Protein AF-R7T9H8-F1 (afdb_monomer)

Foldseek 3Di:
DDPDDPPDDLVVQADAQKKFWAADPPVLLQVLLDGFIWGAANRRWTWFLQFQLDIDTNAHNRGGGFKMFHADQPQFDPPDSDSVLLRVLLVVLRNVRSNGGDDRPDCGRLVSVLSSCLSRCGNVDNPRGSVNVSVCCVVRMDGPDPVSVCNRCVSNVVVVVVVVVVCVVVVD

InterPro domains:
  IPR008496 TMEM222/RTE1 [PF05608] (10-141)
  IPR008496 TMEM222/RTE1 [PTHR20921] (6-169)

Secondary structure (DSSP, 8-state):
---PPTT-BGGGTB-TTEEEEEPPTTHHHH-TT--EEEEE-TT--EEEEEETTEEEES--TTSS-SEEEEPPGGGS-TT---HHHHHHHHHHHHHHHHTS--BTTTBSHHHHHHHHHHHTTGGG-S---HHHHHHHHHHHPEES-HHHHHHHHHHHHHHHHHHHHHHHHHT-

pLDDT: mean 92.18, std 11.32, range [34.09, 98.62]

Organism: Capitella teleta (NCBI:txid283909)

Sequence (172 aa):
MANHPTGISPENLRYPHCIVWTPIPMLTWLFPIIGHMGIATSSGIIRDFAGPYYVSEDNMAFGNPTKYWQLRLDKVGVAGSTREMWDRGVHEASEEYKGRMHNLCCDNCHSHVAYALNTMQYDGSTSWNMVTLCFMLLLHGRYVSFCGALKTWLPFTILIVIILAVVLALKL

Mean predicted aligned error: 4.61 Å

Nearest PDB structures (foldseek):
  7wsk-assembly1_A  TM=2.661E-01  e=7.811E+00  Mammalia

Solvent-accessible surface area (backbone atoms only — not comparable to full-atom values): 8977 Å² total; per-residue (Å²): 133,81,87,68,65,90,78,57,36,78,93,76,61,23,34,42,38,15,40,32,28,20,54,35,84,72,57,9,36,78,37,63,82,48,59,44,35,29,36,23,31,63,84,4,53,34,39,24,51,60,42,60,46,32,51,37,68,74,56,55,77,66,45,76,64,22,30,37,29,74,58,64,63,85,34,29,35,102,86,67,54,43,62,66,51,52,35,47,14,49,48,53,29,43,59,56,45,34,73,33,75,56,33,91,89,84,41,33,22,42,41,43,43,17,45,17,40,25,69,29,22,40,71,79,32,71,76,59,35,45,67,60,51,46,53,49,44,68,76,62,37,41,62,73,40,72,67,31,48,45,71,36,46,46,57,31,51,52,51,51,53,51,52,51,51,50,35,61,75,69,69,105

Structure (mmCIF, N/CA/C/O backbone):
data_AF-R7T9H8-F1
#
_entry.id   AF-R7T9H8-F1
#
loop_
_atom_site.group_PDB
_atom_site.id
_atom_site.type_symbol
_atom_site.label_atom_id
_atom_site.label_alt_id
_atom_site.label_comp_id
_atom_site.label_asym_id
_atom_site.label_entity_id
_atom_site.label_seq_id
_atom_site.pdbx_PDB_ins_code
_atom_site.Cartn_x
_atom_site.Cartn_y
_atom_site.Cartn_z
_atom_site.occupancy
_atom_site.B_iso_or_equiv
_atom_site.auth_seq_id
_atom_site.auth_comp_id
_atom_site.auth_asym_id
_atom_site.auth_atom_id
_atom_site.pdbx_PDB_model_num
ATOM 1 N N . MET A 1 1 ? -16.019 3.950 -18.102 1.00 34.09 1 MET A N 1
ATOM 2 C CA . MET A 1 1 ? -15.829 4.544 -16.762 1.00 34.09 1 MET A CA 1
ATOM 3 C C . MET A 1 1 ? -15.925 3.402 -15.766 1.00 34.09 1 MET A C 1
ATOM 5 O O . MET A 1 1 ? -16.976 2.783 -15.687 1.00 34.09 1 MET A O 1
ATOM 9 N N . ALA A 1 2 ? -14.810 2.992 -15.161 1.00 37.44 2 ALA A N 1
ATOM 10 C CA . ALA A 1 2 ? -14.800 1.837 -14.265 1.00 37.44 2 ALA A CA 1
ATOM 11 C C . ALA A 1 2 ? -15.534 2.197 -12.966 1.00 37.44 2 ALA A C 1
ATOM 13 O O . ALA A 1 2 ? -15.268 3.253 -12.400 1.00 37.44 2 ALA A O 1
ATOM 14 N N . ASN A 1 3 ? -16.447 1.333 -12.510 1.00 35.41 3 ASN A N 1
ATOM 15 C CA . ASN A 1 3 ? -17.092 1.451 -11.202 1.00 35.41 3 ASN A CA 1
ATOM 16 C C . ASN A 1 3 ? -16.007 1.492 -10.118 1.00 35.41 3 ASN A C 1
ATOM 18 O O . ASN A 1 3 ? -15.434 0.453 -9.762 1.00 35.41 3 ASN A O 1
ATOM 22 N N . HIS A 1 4 ? -15.696 2.696 -9.635 1.00 45.31 4 HIS A N 1
ATOM 23 C CA . HIS A 1 4 ? -14.866 2.860 -8.458 1.00 45.31 4 HIS A CA 1
ATOM 24 C C . HIS A 1 4 ? -15.626 2.259 -7.275 1.00 45.31 4 HIS A C 1
ATOM 26 O O . HIS A 1 4 ? -16.808 2.559 -7.088 1.00 45.31 4 HIS A O 1
ATOM 32 N N . PRO A 1 5 ? -14.980 1.383 -6.497 1.00 55.91 5 PRO A N 1
ATOM 33 C CA . PRO A 1 5 ? -15.534 0.944 -5.232 1.00 55.91 5 PRO A CA 1
ATOM 34 C C . PRO A 1 5 ? -15.886 2.172 -4.376 1.00 55.91 5 PRO A C 1
ATOM 36 O O . PRO A 1 5 ? -15.132 3.148 -4.360 1.00 55.91 5 PRO A O 1
ATOM 39 N N . THR A 1 6 ? -17.063 2.170 -3.747 1.00 70.06 6 THR A N 1
ATOM 40 C CA . THR A 1 6 ? -17.669 3.364 -3.136 1.00 70.06 6 THR A CA 1
ATOM 41 C C . THR A 1 6 ? -16.684 4.097 -2.217 1.00 70.06 6 THR A C 1
ATOM 43 O O . THR A 1 6 ? -16.215 3.522 -1.236 1.00 70.06 6 THR A O 1
ATOM 46 N N . GLY A 1 7 ? -16.383 5.362 -2.530 1.00 84.75 7 GLY A N 1
ATOM 47 C CA . GLY A 1 7 ? -15.619 6.273 -1.667 1.00 84.75 7 GLY A CA 1
ATOM 48 C C . GLY A 1 7 ? -14.105 6.363 -1.905 1.00 84.75 7 GLY A C 1
ATOM 49 O O . GLY A 1 7 ? -13.459 7.152 -1.222 1.00 84.75 7 GLY A O 1
ATOM 50 N N . ILE A 1 8 ? -13.520 5.610 -2.847 1.00 94.25 8 ILE A N 1
ATOM 51 C CA . ILE A 1 8 ? -12.095 5.774 -3.197 1.00 94.25 8 ILE A CA 1
ATOM 52 C C . ILE A 1 8 ? -11.906 7.037 -4.043 1.00 94.25 8 ILE A C 1
ATOM 54 O O . ILE A 1 8 ? -12.549 7.187 -5.079 1.00 94.25 8 ILE A O 1
ATOM 58 N N . SER A 1 9 ? -10.985 7.903 -3.623 1.00 94.69 9 SER A N 1
ATOM 59 C CA . SER A 1 9 ? -10.642 9.170 -4.277 1.00 94.69 9 SER A CA 1
ATOM 60 C C . SER A 1 9 ? -9.114 9.297 -4.351 1.00 94.69 9 SER A C 1
ATOM 62 O O . SER A 1 9 ? -8.479 9.803 -3.418 1.00 94.69 9 SER A O 1
ATOM 64 N N . PRO A 1 10 ? -8.484 8.781 -5.425 1.00 94.06 10 PRO A N 1
ATOM 65 C CA . PRO A 1 10 ? -7.032 8.820 -5.583 1.00 94.06 10 PRO A CA 1
ATOM 66 C C . PRO A 1 10 ? -6.450 10.234 -5.638 1.00 94.06 10 PRO A C 1
ATOM 68 O O . PRO A 1 10 ? -5.337 10.449 -5.165 1.00 94.06 10 PRO A O 1
ATOM 71 N N . GLU A 1 11 ? -7.200 11.191 -6.183 1.00 93.19 11 GLU A N 1
ATOM 72 C CA . GLU A 1 11 ? -6.840 12.607 -6.264 1.00 93.19 11 GLU A CA 1
ATOM 73 C C . GLU A 1 11 ? -6.676 13.257 -4.886 1.00 93.19 11 GLU A C 1
ATOM 75 O O . GLU A 1 11 ? -5.814 14.113 -4.716 1.00 93.19 11 GLU A O 1
ATOM 80 N N . ASN A 1 12 ? -7.442 12.793 -3.895 1.00 94.06 12 ASN A N 1
ATOM 81 C CA . ASN A 1 12 ? -7.357 13.250 -2.509 1.00 94.06 12 ASN A CA 1
ATOM 82 C C . ASN A 1 12 ? -6.558 12.286 -1.618 1.00 94.06 12 ASN A C 1
ATOM 84 O O . ASN A 1 12 ? -6.554 12.443 -0.400 1.00 94.06 12 ASN A O 1
ATOM 88 N N . LEU A 1 13 ? -5.921 11.264 -2.205 1.00 95.31 13 LEU A N 1
ATOM 89 C CA . LEU A 1 13 ? -5.227 10.193 -1.484 1.00 95.31 13 LEU A CA 1
ATOM 90 C C . LEU A 1 13 ? -6.111 9.525 -0.419 1.00 95.31 13 LEU A C 1
ATOM 92 O O . LEU A 1 13 ? -5.676 9.268 0.703 1.00 95.31 13 LEU A O 1
ATOM 96 N N . ARG A 1 14 ? -7.372 9.243 -0.766 1.00 97.06 14 ARG A N 1
ATOM 97 C CA . ARG A 1 14 ? -8.317 8.551 0.118 1.00 97.06 14 ARG A CA 1
ATOM 98 C C . ARG A 1 14 ? -8.665 7.178 -0.427 1.00 97.06 14 ARG A C 1
ATOM 100 O O . ARG A 1 14 ? -9.237 7.044 -1.509 1.00 97.06 14 ARG A O 1
ATOM 107 N N . TYR A 1 15 ? -8.340 6.157 0.358 1.00 97.44 15 TYR A N 1
ATOM 108 C CA . TYR A 1 15 ? -8.516 4.754 -0.012 1.00 97.44 15 TYR A CA 1
ATOM 109 C C . TYR A 1 15 ? -9.233 3.972 1.098 1.00 97.44 15 TYR A C 1
ATOM 111 O O . TYR A 1 15 ? -8.643 3.065 1.678 1.00 97.44 15 TYR A O 1
ATOM 119 N N . PRO A 1 16 ? -10.486 4.313 1.446 1.00 97.12 16 PRO A N 1
ATOM 120 C CA . PRO A 1 16 ? -11.180 3.698 2.574 1.00 97.12 16 PRO A CA 1
ATOM 121 C C . PRO A 1 16 ? -11.182 2.171 2.469 1.00 97.12 16 PRO A C 1
ATOM 123 O O . PRO A 1 16 ? -11.527 1.615 1.420 1.00 97.12 16 PRO A O 1
ATOM 126 N N . HIS A 1 17 ? -10.774 1.510 3.555 1.00 96.62 17 HIS A N 1
ATOM 127 C CA . HIS A 1 17 ? -10.680 0.049 3.674 1.00 96.62 17 HIS A CA 1
ATOM 128 C C . HIS A 1 17 ? -9.769 -0.633 2.639 1.00 96.62 17 HIS A C 1
ATOM 130 O O . HIS A 1 17 ? -9.999 -1.778 2.248 1.00 96.62 17 HIS A O 1
ATOM 136 N N . CYS A 1 18 ? -8.750 0.062 2.137 1.00 98.19 18 CYS A N 1
ATOM 137 C CA . CYS A 1 18 ? -7.839 -0.500 1.145 1.00 98.19 18 CYS A CA 1
ATOM 138 C C . CYS A 1 18 ? -6.506 -0.928 1.745 1.00 98.19 18 CYS A C 1
ATOM 140 O O . CYS A 1 18 ? -5.937 -0.252 2.598 1.00 98.19 18 CYS A O 1
ATOM 142 N N . ILE A 1 19 ? -5.949 -1.988 1.171 1.00 98.50 19 ILE A N 1
ATOM 143 C CA . ILE A 1 19 ? -4.503 -2.178 1.118 1.00 98.50 19 ILE A CA 1
ATOM 144 C C . ILE A 1 19 ? -3.993 -1.384 -0.080 1.00 98.50 19 ILE A C 1
ATOM 146 O O . ILE A 1 19 ? -4.531 -1.503 -1.181 1.00 98.50 19 ILE A O 1
ATOM 150 N N . VAL A 1 20 ? -2.967 -0.569 0.120 1.00 98.25 20 VAL A N 1
ATOM 151 C CA . VAL A 1 20 ? -2.346 0.252 -0.924 1.00 98.25 20 VAL A CA 1
ATOM 152 C C . VAL A 1 20 ? -0.916 -0.196 -1.168 1.00 98.25 20 VAL A C 1
ATOM 154 O O . VAL A 1 20 ? -0.280 -0.781 -0.293 1.00 98.25 20 VAL A O 1
ATOM 157 N N . TRP A 1 21 ? -0.407 0.063 -2.371 1.00 98.44 21 TRP A N 1
ATOM 158 C CA . TRP A 1 21 ? 0.930 -0.368 -2.751 1.00 98.44 21 TRP A CA 1
ATOM 159 C C . TRP A 1 21 ? 1.612 0.577 -3.732 1.00 98.44 21 TRP A C 1
ATOM 161 O O . TRP A 1 21 ? 0.978 1.134 -4.636 1.00 98.44 21 TRP A O 1
ATOM 171 N N . THR A 1 22 ? 2.925 0.726 -3.584 1.00 97.25 22 THR A N 1
ATOM 172 C CA . THR A 1 22 ? 3.772 1.583 -4.419 1.00 97.25 22 THR A CA 1
ATOM 173 C C . THR A 1 22 ? 5.104 0.885 -4.746 1.00 97.25 22 THR A C 1
ATOM 175 O O . THR A 1 22 ? 5.616 0.135 -3.912 1.00 97.25 22 THR A O 1
ATOM 178 N N . PRO A 1 23 ? 5.675 1.075 -5.950 1.00 97.12 23 PRO A N 1
ATOM 179 C CA . PRO A 1 23 ? 6.947 0.464 -6.319 1.00 97.12 23 PRO A CA 1
ATOM 180 C C . PRO A 1 23 ? 8.104 1.031 -5.486 1.00 97.12 23 PRO A C 1
ATOM 182 O O . PRO A 1 23 ? 8.240 2.245 -5.340 1.00 97.12 23 PRO A O 1
ATOM 185 N N . ILE A 1 24 ? 8.981 0.148 -5.012 1.00 95.44 24 ILE A N 1
ATOM 186 C CA . ILE A 1 24 ? 10.262 0.494 -4.391 1.00 95.44 24 ILE A CA 1
ATOM 187 C C . ILE A 1 24 ? 11.300 0.639 -5.517 1.00 95.44 24 ILE A C 1
ATOM 189 O O . ILE A 1 24 ? 11.507 -0.321 -6.270 1.00 95.44 24 ILE A O 1
ATOM 193 N N . PRO A 1 25 ? 11.968 1.799 -5.665 1.00 93.56 25 PRO A N 1
ATOM 194 C CA . PRO A 1 25 ? 13.024 1.979 -6.660 1.00 93.56 25 PRO A CA 1
ATOM 195 C C . PRO A 1 25 ? 14.092 0.883 -6.572 1.00 93.56 25 PRO A C 1
ATOM 197 O O . PRO A 1 25 ? 14.419 0.424 -5.479 1.00 93.56 25 PRO A O 1
ATOM 200 N N . MET A 1 26 ? 14.645 0.475 -7.717 1.00 93.56 26 MET A N 1
ATOM 201 C CA . MET A 1 26 ? 15.585 -0.648 -7.876 1.00 93.56 26 MET A CA 1
ATOM 202 C C . MET A 1 26 ? 14.993 -2.033 -7.571 1.00 93.56 26 MET A C 1
ATOM 204 O O . MET A 1 26 ? 15.081 -2.924 -8.411 1.00 93.56 26 MET A O 1
ATOM 208 N N . LEU A 1 27 ? 14.359 -2.228 -6.412 1.00 93.75 27 LEU A N 1
ATOM 209 C CA . LEU A 1 27 ? 13.840 -3.535 -5.999 1.00 93.75 27 LEU A CA 1
ATOM 210 C C . LEU A 1 27 ? 12.673 -3.985 -6.883 1.00 93.75 27 LEU A C 1
ATOM 212 O O . LEU A 1 27 ? 12.713 -5.075 -7.451 1.00 93.75 27 LEU A O 1
ATOM 216 N N . THR A 1 28 ? 11.667 -3.127 -7.068 1.00 95.31 28 THR A N 1
ATOM 217 C CA . THR A 1 28 ? 10.532 -3.428 -7.952 1.00 95.31 28 THR A CA 1
ATOM 218 C C . THR A 1 28 ? 10.963 -3.513 -9.416 1.00 95.31 28 THR A C 1
ATOM 220 O O . THR A 1 28 ? 10.335 -4.204 -10.210 1.00 95.31 28 THR A O 1
ATOM 223 N N . TRP A 1 29 ? 12.054 -2.847 -9.801 1.00 94.69 29 TRP A N 1
ATOM 224 C CA . TRP A 1 29 ? 12.562 -2.919 -11.174 1.00 94.69 29 TRP A CA 1
ATOM 225 C C . TRP A 1 29 ? 13.125 -4.302 -11.507 1.00 94.69 29 TRP A C 1
ATOM 227 O O . TRP A 1 29 ? 13.058 -4.708 -12.661 1.00 94.69 29 TRP A O 1
ATOM 237 N N . LEU A 1 30 ? 13.646 -5.023 -10.509 1.00 95.06 30 LEU A N 1
ATOM 238 C CA . LEU A 1 30 ? 14.086 -6.415 -10.640 1.00 95.06 30 LEU A CA 1
ATOM 239 C C . LEU A 1 30 ? 12.929 -7.399 -10.429 1.00 95.06 30 LEU A C 1
ATOM 241 O O . LEU A 1 30 ? 12.836 -8.406 -11.126 1.00 95.06 30 LEU A O 1
ATOM 245 N N . PHE A 1 31 ? 12.035 -7.094 -9.487 1.00 95.00 31 PHE A N 1
ATOM 246 C CA . PHE A 1 31 ? 10.917 -7.950 -9.098 1.00 95.00 31 PHE A CA 1
ATOM 247 C C . PHE A 1 31 ? 9.611 -7.136 -9.063 1.00 95.00 31 PHE A C 1
ATOM 249 O O . PHE A 1 31 ? 9.234 -6.640 -8.001 1.00 95.00 31 PHE A O 1
ATOM 256 N N . PRO A 1 32 ? 8.876 -7.003 -10.185 1.00 91.75 32 PRO A N 1
ATOM 257 C CA . PRO A 1 32 ? 7.757 -6.056 -10.324 1.00 91.75 32 PRO A CA 1
ATOM 258 C C . PRO A 1 32 ? 6.551 -6.327 -9.411 1.00 91.75 32 PRO A C 1
ATOM 260 O O . PRO A 1 32 ? 5.671 -5.479 -9.280 1.00 91.75 32 PRO A O 1
ATOM 263 N N . ILE A 1 33 ? 6.514 -7.491 -8.761 1.00 92.56 33 ILE A N 1
ATOM 264 C CA . ILE A 1 33 ? 5.493 -7.865 -7.774 1.00 92.56 33 ILE A CA 1
ATOM 265 C C . ILE A 1 33 ? 5.868 -7.468 -6.336 1.00 92.56 33 ILE A C 1
ATOM 267 O O . ILE A 1 33 ? 4.997 -7.406 -5.474 1.00 92.56 33 ILE A O 1
ATOM 271 N N . ILE A 1 34 ? 7.149 -7.188 -6.072 1.00 93.62 34 ILE A N 1
ATOM 272 C CA . ILE A 1 34 ? 7.654 -6.764 -4.763 1.00 93.62 34 ILE A CA 1
ATOM 273 C C . ILE A 1 34 ? 7.657 -5.241 -4.726 1.00 93.62 34 ILE A C 1
ATOM 275 O O . ILE A 1 34 ? 8.192 -4.591 -5.619 1.00 93.62 34 ILE A O 1
ATOM 279 N N . GLY A 1 35 ? 7.087 -4.656 -3.679 1.00 95.31 35 GLY A N 1
ATOM 280 C CA . GLY A 1 35 ? 7.103 -3.211 -3.463 1.00 95.31 35 GLY A CA 1
ATOM 281 C C . GLY A 1 35 ? 6.714 -2.873 -2.036 1.00 95.31 35 GLY A C 1
ATOM 282 O O . GLY A 1 35 ? 6.891 -3.696 -1.143 1.00 95.31 35 GLY A O 1
ATOM 283 N N . HIS A 1 36 ? 6.207 -1.670 -1.813 1.00 96.94 36 HIS A N 1
ATOM 284 C CA . HIS A 1 36 ? 5.883 -1.170 -0.484 1.00 96.94 36 HIS A CA 1
ATOM 285 C C . HIS A 1 36 ? 4.384 -1.140 -0.258 1.00 96.94 36 HIS A C 1
ATOM 287 O O . HIS A 1 36 ? 3.643 -0.723 -1.147 1.00 96.94 36 HIS A O 1
ATOM 293 N N . MET A 1 37 ? 3.947 -1.563 0.924 1.00 97.88 37 MET A N 1
ATOM 294 C CA . MET A 1 37 ? 2.543 -1.781 1.248 1.00 97.88 37 MET A CA 1
ATOM 295 C C . MET A 1 37 ? 2.097 -0.908 2.423 1.00 97.88 37 MET A C 1
ATOM 297 O O . MET A 1 37 ? 2.834 -0.709 3.383 1.00 97.88 37 MET A O 1
ATOM 301 N N . GLY A 1 38 ? 0.864 -0.419 2.359 1.00 98.19 38 GLY A N 1
ATOM 302 C CA . GLY A 1 38 ? 0.188 0.252 3.465 1.00 98.19 38 GLY A CA 1
ATOM 303 C C . GLY A 1 38 ? -1.244 -0.246 3.607 1.00 98.19 38 GLY A C 1
ATOM 304 O O . GLY A 1 38 ? -1.778 -0.902 2.710 1.00 98.19 38 GLY A O 1
ATOM 305 N N . ILE A 1 39 ? -1.876 0.085 4.726 1.00 98.62 39 ILE A N 1
ATOM 306 C CA . ILE A 1 39 ? -3.300 -0.150 4.963 1.00 98.62 39 ILE A CA 1
ATOM 307 C C . ILE A 1 39 ? -3.965 1.171 5.322 1.00 98.62 39 ILE A C 1
ATOM 309 O O . ILE A 1 39 ? -3.396 1.989 6.040 1.00 98.62 39 ILE A O 1
ATOM 313 N N . ALA A 1 40 ? -5.153 1.399 4.782 1.00 98.31 40 ALA A N 1
ATOM 314 C CA . ALA A 1 40 ? -5.891 2.626 4.996 1.00 98.31 40 ALA A CA 1
ATOM 315 C C . ALA A 1 40 ? -7.030 2.442 6.005 1.00 98.31 40 ALA A C 1
ATOM 317 O O . ALA A 1 40 ? -7.665 1.387 6.064 1.00 98.31 40 ALA A O 1
ATOM 318 N N . THR A 1 41 ? -7.307 3.490 6.776 1.00 97.69 41 THR A N 1
ATOM 319 C CA . THR A 1 41 ? -8.443 3.575 7.706 1.00 97.69 41 THR A CA 1
ATOM 320 C C . THR A 1 41 ? -9.788 3.552 6.963 1.00 97.69 41 THR A C 1
ATOM 322 O O . THR A 1 41 ? -9.860 3.560 5.730 1.00 97.69 41 THR A O 1
ATOM 325 N N . SER A 1 42 ? -10.888 3.573 7.707 1.00 96.19 42 SER A N 1
ATOM 326 C CA . SER A 1 42 ? -12.252 3.703 7.201 1.00 96.19 42 SER A CA 1
ATOM 327 C C . SER A 1 42 ? -12.516 5.054 6.528 1.00 96.19 42 SER A C 1
ATOM 329 O O . SER A 1 42 ? -13.343 5.134 5.620 1.00 96.19 42 SER A O 1
ATOM 331 N N . SER A 1 43 ? -11.780 6.103 6.914 1.00 95.69 43 SER A N 1
ATOM 332 C CA . SER A 1 43 ? -11.769 7.412 6.246 1.00 95.69 43 SER A CA 1
ATOM 333 C C . SER A 1 43 ? -10.810 7.472 5.051 1.00 95.69 43 SER A C 1
ATOM 335 O O . SER A 1 43 ? -10.827 8.442 4.295 1.00 95.69 43 SER A O 1
ATOM 337 N N . GLY A 1 44 ? -9.998 6.432 4.847 1.00 96.81 44 GLY A N 1
ATOM 338 C CA . GLY A 1 44 ? -9.064 6.320 3.734 1.00 96.81 44 GLY A CA 1
ATOM 339 C C . GLY A 1 44 ? -7.691 6.941 3.966 1.00 96.81 44 GLY A C 1
ATOM 340 O O . GLY A 1 44 ? -6.967 7.090 2.984 1.00 96.81 44 GLY A O 1
ATOM 341 N N . ILE A 1 45 ? -7.342 7.273 5.212 1.00 97.88 45 ILE A N 1
ATOM 342 C CA . ILE A 1 45 ? -6.004 7.741 5.608 1.00 97.88 45 ILE A CA 1
ATOM 343 C C . ILE A 1 45 ? -5.047 6.554 5.588 1.00 97.88 45 ILE A C 1
ATOM 345 O O . ILE A 1 45 ? -5.346 5.516 6.178 1.00 97.88 45 ILE A O 1
ATOM 349 N N . ILE A 1 46 ? -3.907 6.689 4.914 1.00 98.44 46 ILE A N 1
ATOM 350 C CA . ILE A 1 46 ? -2.955 5.585 4.739 1.00 98.44 46 ILE A CA 1
ATOM 351 C C . ILE A 1 46 ? -2.002 5.504 5.934 1.00 98.44 46 ILE A C 1
ATOM 353 O O . ILE A 1 46 ? -1.440 6.515 6.349 1.00 98.44 46 ILE A O 1
ATOM 357 N N . ARG A 1 47 ? -1.772 4.285 6.436 1.00 98.31 47 ARG A N 1
ATOM 358 C CA . ARG A 1 47 ? -0.731 3.953 7.415 1.00 98.31 47 ARG A CA 1
ATOM 359 C C . ARG A 1 47 ? 0.216 2.911 6.829 1.00 98.31 47 ARG A C 1
ATOM 361 O O . ARG A 1 47 ? -0.212 1.839 6.391 1.00 98.31 47 ARG A O 1
ATOM 368 N N . ASP A 1 48 ? 1.507 3.207 6.829 1.00 97.44 48 ASP A N 1
ATOM 369 C CA . ASP A 1 48 ? 2.543 2.306 6.332 1.00 97.44 48 ASP A CA 1
ATOM 370 C C . ASP A 1 48 ? 3.774 2.325 7.233 1.00 97.44 48 ASP A C 1
ATOM 372 O O . ASP A 1 48 ? 4.214 3.368 7.705 1.00 97.44 48 ASP A O 1
ATOM 376 N N . PHE A 1 49 ? 4.337 1.144 7.479 1.00 96.25 49 PHE A N 1
ATOM 377 C CA . PHE A 1 49 ? 5.578 1.007 8.228 1.00 96.25 49 PHE A CA 1
ATOM 378 C C . PHE A 1 49 ? 6.749 1.362 7.308 1.00 96.25 49 PHE A C 1
ATOM 380 O O . PHE A 1 49 ? 7.235 0.524 6.550 1.00 96.25 49 PHE A O 1
ATOM 387 N N . ALA A 1 50 ? 7.122 2.639 7.316 1.00 92.38 50 ALA A N 1
ATOM 388 C CA . ALA A 1 50 ? 8.039 3.259 6.363 1.00 92.38 50 ALA A CA 1
ATOM 389 C C . ALA A 1 50 ? 9.522 3.108 6.736 1.00 92.38 50 ALA A C 1
ATOM 391 O O . ALA A 1 50 ? 10.397 3.332 5.900 1.00 92.38 50 ALA A O 1
ATOM 392 N N . GLY A 1 51 ? 9.820 2.726 7.976 1.00 90.69 51 GLY A N 1
ATOM 393 C CA . GLY A 1 51 ? 11.182 2.507 8.446 1.00 90.69 51 GLY A CA 1
ATOM 394 C C . GLY A 1 51 ? 11.218 2.112 9.920 1.00 90.69 51 GLY A C 1
ATOM 395 O O . GLY A 1 51 ? 10.166 2.018 10.551 1.00 90.69 51 GLY A O 1
ATOM 396 N N . PRO A 1 52 ? 12.411 1.858 10.487 1.00 90.00 52 PRO A N 1
ATOM 397 C CA . PRO A 1 52 ? 12.543 1.457 11.882 1.00 90.00 52 PRO A CA 1
ATOM 398 C C . PRO A 1 52 ? 11.835 2.432 12.817 1.00 90.00 52 PRO A C 1
ATOM 400 O O . PRO A 1 52 ? 12.072 3.637 12.743 1.00 90.00 52 PRO A O 1
ATOM 403 N N . TYR A 1 53 ? 10.978 1.900 13.688 1.00 93.25 53 TYR A N 1
ATOM 404 C CA . TYR A 1 53 ? 10.231 2.662 14.688 1.00 93.25 53 TYR A CA 1
ATOM 405 C C . TYR A 1 53 ? 9.317 3.758 14.113 1.00 93.25 53 TYR A C 1
ATOM 407 O O . TYR A 1 53 ? 8.921 4.686 14.820 1.00 93.25 53 TYR A O 1
ATOM 415 N N . TYR A 1 54 ? 8.982 3.676 12.821 1.00 94.19 54 TYR A N 1
ATOM 416 C CA . TYR A 1 54 ? 8.267 4.734 12.121 1.00 94.19 54 TYR A CA 1
ATOM 417 C C . TYR A 1 54 ? 7.150 4.190 11.230 1.00 94.19 54 TYR A C 1
ATOM 419 O O . TYR A 1 54 ? 7.384 3.523 10.220 1.00 94.19 54 TYR A O 1
ATOM 427 N N . VAL A 1 55 ? 5.916 4.545 11.594 1.00 96.81 55 VAL A N 1
ATOM 428 C CA . VAL A 1 55 ? 4.715 4.322 10.783 1.00 96.81 55 VAL A CA 1
ATOM 429 C C . VAL A 1 55 ? 4.200 5.676 10.307 1.00 96.81 55 VAL A C 1
ATOM 431 O O . VAL A 1 55 ? 3.712 6.473 11.118 1.00 96.81 55 VAL A O 1
ATOM 434 N N . SER A 1 56 ? 4.307 5.939 9.006 1.00 95.81 56 SER A N 1
ATOM 435 C CA . SER A 1 56 ? 3.838 7.174 8.376 1.00 95.81 56 SER A CA 1
ATOM 436 C C . SER A 1 56 ? 2.317 7.241 8.308 1.00 95.81 56 SER A C 1
ATOM 438 O O . SER A 1 56 ? 1.607 6.237 8.387 1.00 95.81 56 SER A O 1
ATOM 440 N N . GLU A 1 57 ? 1.814 8.465 8.202 1.00 96.81 57 GLU A N 1
ATOM 441 C CA . GLU A 1 57 ? 0.407 8.782 7.990 1.00 96.81 57 GLU A CA 1
ATOM 442 C C . GLU A 1 57 ? 0.300 9.645 6.733 1.00 96.81 57 GLU A C 1
ATOM 444 O O . GLU A 1 57 ? 1.000 10.650 6.626 1.00 96.81 57 GLU A O 1
ATOM 449 N N . ASP A 1 58 ? -0.508 9.215 5.761 1.00 91.00 58 ASP A N 1
ATOM 450 C CA . ASP A 1 58 ? -0.773 9.901 4.482 1.00 91.00 58 ASP A CA 1
ATOM 451 C C . ASP A 1 58 ? 0.451 10.246 3.604 1.00 91.00 58 ASP A C 1
ATOM 453 O O . ASP A 1 58 ? 0.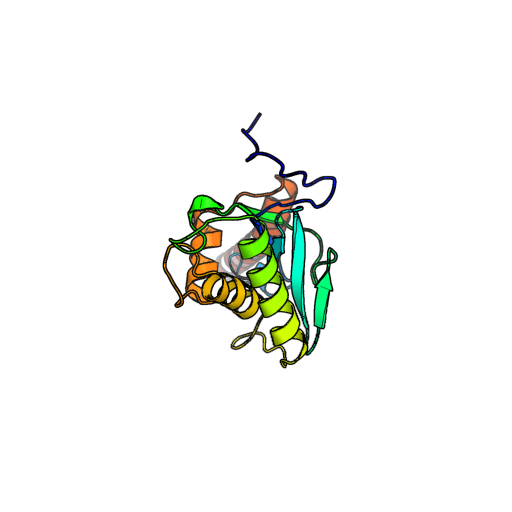307 10.839 2.535 1.00 91.00 58 ASP A O 1
ATOM 457 N N . ASN A 1 59 ? 1.652 9.813 3.986 1.00 92.12 59 ASN A N 1
ATOM 458 C CA . ASN A 1 59 ? 2.887 10.041 3.245 1.00 92.12 59 ASN A CA 1
ATOM 459 C C . ASN A 1 59 ? 3.708 8.750 3.150 1.00 92.12 59 ASN A C 1
ATOM 461 O O . ASN A 1 59 ? 4.625 8.527 3.940 1.00 92.12 59 ASN A O 1
ATOM 465 N N . MET A 1 60 ? 3.356 7.891 2.188 1.00 93.69 60 MET A N 1
ATOM 466 C CA . MET A 1 60 ? 4.030 6.604 2.000 1.00 93.69 60 MET A CA 1
ATOM 467 C C . MET A 1 60 ? 5.509 6.770 1.640 1.00 93.69 60 MET A C 1
ATOM 469 O O . MET A 1 60 ? 5.863 7.600 0.799 1.00 93.69 60 MET A O 1
ATOM 473 N N . ALA A 1 61 ? 6.353 5.882 2.170 1.00 91.00 61 ALA A N 1
ATOM 474 C CA . ALA A 1 61 ? 7.816 5.946 2.041 1.00 91.00 61 ALA A CA 1
ATOM 475 C C . ALA A 1 61 ? 8.357 6.115 0.604 1.0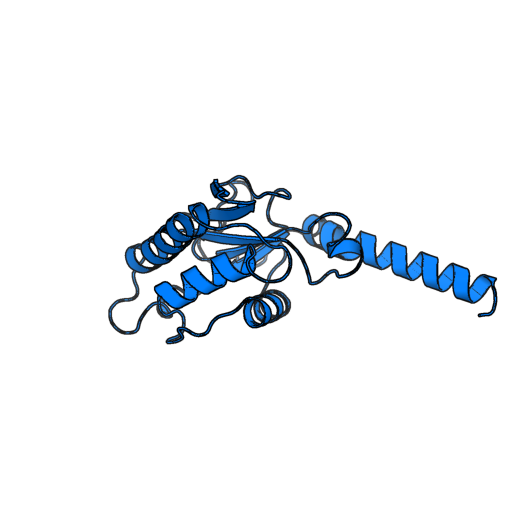0 91.00 61 ALA A C 1
ATOM 477 O O . ALA A 1 61 ? 9.368 6.783 0.395 1.00 91.00 61 ALA A O 1
ATOM 478 N N . PHE A 1 62 ? 7.698 5.518 -0.397 1.00 94.12 62 PHE A N 1
ATOM 479 C CA . PHE A 1 62 ? 8.150 5.516 -1.801 1.00 94.12 62 PHE A CA 1
ATOM 480 C C . PHE A 1 62 ? 7.186 6.258 -2.745 1.00 94.12 62 PHE A C 1
ATOM 482 O O . PHE A 1 62 ? 7.157 6.037 -3.963 1.00 94.12 62 PHE A O 1
ATOM 489 N N . GLY A 1 63 ? 6.398 7.172 -2.175 1.00 94.50 63 GLY A N 1
ATOM 490 C CA . GLY A 1 63 ? 5.434 8.010 -2.877 1.00 94.50 63 GLY A CA 1
ATOM 491 C C . GLY A 1 63 ? 4.064 7.360 -3.052 1.00 94.50 63 GLY A C 1
ATOM 492 O O . GLY A 1 63 ? 3.822 6.232 -2.623 1.00 94.50 63 GLY A O 1
ATOM 493 N N . ASN A 1 64 ? 3.168 8.096 -3.712 1.00 96.38 64 ASN A N 1
ATOM 494 C CA . ASN A 1 64 ? 1.742 7.775 -3.782 1.00 96.38 64 ASN A CA 1
ATOM 495 C C . ASN A 1 64 ? 1.454 6.352 -4.296 1.00 96.38 64 ASN A C 1
ATOM 497 O O . ASN A 1 64 ? 2.179 5.859 -5.172 1.00 96.38 64 ASN A O 1
ATOM 501 N N . PRO A 1 65 ? 0.360 5.721 -3.822 1.00 97.38 65 PRO A N 1
ATOM 502 C CA . PRO A 1 65 ? -0.071 4.415 -4.298 1.00 97.38 65 PRO A CA 1
ATOM 503 C C . PRO A 1 65 ? -0.165 4.338 -5.823 1.00 97.38 65 PRO A C 1
ATOM 505 O O . PRO A 1 65 ? -0.696 5.225 -6.490 1.00 97.38 65 PRO A O 1
ATOM 508 N N . THR A 1 66 ? 0.308 3.226 -6.374 1.00 97.19 66 THR A N 1
ATOM 509 C CA . THR A 1 66 ? 0.111 2.856 -7.786 1.00 97.19 66 THR A CA 1
ATOM 510 C C . THR A 1 66 ? -0.885 1.718 -7.939 1.00 97.19 66 THR A C 1
ATOM 512 O O . THR A 1 66 ? -1.504 1.602 -8.997 1.00 97.19 66 THR A O 1
ATOM 515 N N . LYS A 1 67 ? -1.083 0.919 -6.881 1.00 97.56 67 LYS A N 1
ATOM 516 C CA . LYS A 1 67 ? -2.127 -0.098 -6.777 1.00 97.56 67 LYS A CA 1
ATOM 517 C C . LYS A 1 67 ? -2.886 0.028 -5.461 1.00 97.56 67 LYS A C 1
ATOM 519 O O . LYS A 1 67 ? -2.337 0.480 -4.458 1.00 97.56 67 LYS A O 1
ATOM 524 N N . TYR A 1 68 ? -4.127 -0.434 -5.466 1.00 97.94 68 TYR A N 1
ATOM 525 C CA . TYR A 1 68 ? -4.931 -0.627 -4.266 1.00 97.94 68 TYR A CA 1
ATOM 526 C C . TYR A 1 68 ? -5.789 -1.887 -4.388 1.00 97.94 68 TYR A C 1
ATOM 528 O O . TYR A 1 68 ? -6.187 -2.289 -5.482 1.00 97.94 68 TYR A O 1
ATOM 536 N N . TRP A 1 69 ? -6.100 -2.499 -3.255 1.00 97.81 69 TRP A N 1
ATOM 537 C CA . TRP A 1 69 ? -7.063 -3.580 -3.124 1.00 97.81 69 TRP A CA 1
ATOM 538 C C . TRP A 1 69 ? -8.036 -3.207 -2.010 1.00 97.81 69 TRP A C 1
ATOM 540 O O . TRP A 1 69 ? -7.658 -3.179 -0.840 1.00 97.81 69 TRP A O 1
ATOM 550 N N . GLN A 1 70 ? -9.275 -2.873 -2.382 1.00 97.00 70 GLN A N 1
ATOM 551 C CA . GLN A 1 70 ? -10.303 -2.578 -1.391 1.00 97.00 70 GLN A CA 1
ATOM 552 C C . GLN A 1 70 ? -10.826 -3.874 -0.780 1.00 97.00 70 GLN A C 1
ATOM 554 O O . GLN A 1 70 ? -11.309 -4.764 -1.487 1.00 97.00 70 GLN A O 1
ATOM 559 N N . LEU A 1 71 ? -10.716 -3.951 0.538 1.00 95.75 71 LEU A N 1
ATOM 560 C CA . LEU A 1 71 ? -11.235 -5.023 1.361 1.00 95.75 71 LEU A CA 1
ATOM 561 C C . LEU A 1 71 ? -12.679 -4.721 1.756 1.00 95.75 71 LEU A C 1
ATOM 563 O O . LEU A 1 71 ? -13.130 -3.575 1.728 1.00 95.75 71 LEU A O 1
ATOM 567 N N . ARG A 1 72 ? -13.433 -5.766 2.092 1.00 92.94 72 ARG A N 1
ATOM 568 C CA . ARG A 1 72 ? -14.844 -5.605 2.428 1.00 92.94 72 ARG A CA 1
ATOM 569 C C . ARG A 1 72 ? -15.029 -5.559 3.935 1.00 92.94 72 ARG A C 1
ATOM 571 O O . ARG A 1 72 ? -14.575 -6.451 4.644 1.00 92.94 72 ARG A O 1
ATOM 578 N N . LEU A 1 73 ? -15.726 -4.535 4.416 1.00 91.44 73 LEU A N 1
ATOM 579 C CA . LEU A 1 73 ? -15.915 -4.325 5.849 1.00 91.44 73 LEU A CA 1
ATOM 580 C C . LEU A 1 73 ? -16.689 -5.474 6.521 1.00 91.44 73 LEU A C 1
ATOM 582 O O . LEU A 1 73 ? -16.375 -5.806 7.657 1.00 91.44 73 LEU A O 1
ATOM 586 N N . ASP A 1 74 ? -17.613 -6.134 5.806 1.00 90.56 74 ASP A N 1
ATOM 587 C CA . ASP A 1 74 ? -18.400 -7.293 6.278 1.00 90.56 74 ASP A CA 1
ATOM 588 C C . ASP A 1 74 ? -17.549 -8.511 6.668 1.00 90.56 74 ASP A C 1
ATOM 590 O O . ASP A 1 74 ? -18.051 -9.441 7.291 1.00 90.56 74 ASP A O 1
ATOM 594 N N . LYS A 1 75 ? -16.266 -8.524 6.296 1.00 91.69 75 LYS A N 1
ATOM 595 C CA . LYS A 1 75 ? -15.329 -9.596 6.637 1.00 91.69 75 LYS A CA 1
ATOM 596 C C . LYS A 1 75 ? -14.564 -9.355 7.940 1.00 91.69 75 LYS A C 1
ATOM 598 O O . LYS A 1 75 ? -13.824 -10.237 8.361 1.00 91.69 75 LYS A O 1
ATOM 603 N N . VAL A 1 76 ? -14.703 -8.199 8.587 1.00 92.38 76 VAL A N 1
ATOM 604 C CA . VAL A 1 76 ? -14.109 -7.953 9.913 1.00 92.38 76 VAL A CA 1
ATOM 605 C C . VAL A 1 76 ? -14.907 -8.715 10.973 1.00 92.38 76 VAL A C 1
ATOM 607 O O . VAL A 1 76 ? -16.119 -8.522 11.024 1.00 92.38 76 VAL A O 1
ATOM 610 N N . GLY A 1 77 ? -14.229 -9.540 11.789 1.00 82.75 77 GLY A N 1
ATOM 611 C CA . GLY A 1 77 ? -14.701 -10.225 13.009 1.00 82.75 77 GLY A CA 1
ATOM 612 C C . GLY A 1 77 ? -16.211 -10.503 13.141 1.00 82.75 77 GLY A C 1
ATOM 613 O O . GLY A 1 77 ? -17.004 -9.593 13.366 1.00 82.75 77 GLY A O 1
ATOM 614 N N . VAL A 1 78 ? -16.586 -11.787 13.126 1.00 62.03 78 VAL A N 1
ATOM 615 C CA . VAL A 1 78 ? -17.941 -12.388 12.988 1.00 62.03 78 VAL A CA 1
ATOM 616 C C . VAL A 1 78 ? -19.028 -11.918 13.997 1.00 62.03 78 VAL A C 1
ATOM 618 O O . VAL A 1 78 ? -20.166 -12.366 13.923 1.00 62.03 78 VAL A O 1
ATOM 621 N N . ALA A 1 79 ? -18.742 -10.991 14.917 1.00 56.88 79 ALA A N 1
ATOM 622 C CA . ALA A 1 79 ? -19.675 -10.518 15.950 1.00 56.88 79 ALA A CA 1
ATOM 623 C C . ALA A 1 79 ? -20.048 -9.019 15.877 1.00 56.88 79 ALA A C 1
ATOM 625 O O . ALA A 1 79 ? -20.733 -8.530 16.774 1.00 56.88 79 ALA A O 1
ATOM 626 N N . GLY A 1 80 ? -19.640 -8.281 14.836 1.00 60.50 80 GLY A N 1
ATOM 627 C CA . GLY A 1 80 ? -20.063 -6.884 14.667 1.00 60.50 80 GLY A CA 1
ATOM 628 C C . GLY A 1 80 ? -19.178 -6.068 13.735 1.00 60.50 80 GLY A C 1
ATOM 629 O O . GLY A 1 80 ? -18.490 -5.166 14.188 1.00 60.50 80 GLY A O 1
ATOM 630 N N . SER A 1 81 ? -19.196 -6.364 12.437 1.00 72.88 81 SER A N 1
ATOM 631 C CA . SER A 1 81 ? -18.369 -5.708 11.416 1.00 72.88 81 SER A CA 1
ATOM 632 C C . SER A 1 81 ? -18.589 -4.187 11.332 1.00 72.88 81 SER A C 1
ATOM 634 O O . SER A 1 81 ? -19.456 -3.716 10.592 1.00 72.88 81 SER A O 1
ATOM 636 N N . THR A 1 82 ? -17.799 -3.399 12.070 1.00 86.94 82 THR A N 1
ATOM 637 C CA . THR A 1 82 ? -17.902 -1.930 12.077 1.00 86.94 82 THR A CA 1
ATOM 638 C C . THR A 1 82 ? -16.629 -1.224 11.614 1.00 86.94 82 THR A C 1
ATOM 640 O O . THR A 1 82 ? -15.530 -1.787 11.605 1.00 86.94 82 THR A O 1
ATOM 643 N N . ARG A 1 83 ? -16.778 0.054 11.239 1.00 93.00 83 ARG A N 1
ATOM 644 C CA . ARG A 1 83 ? -15.656 0.932 10.870 1.00 93.00 83 ARG A CA 1
ATOM 645 C C . ARG A 1 83 ? -14.679 1.109 12.030 1.00 93.00 83 ARG A C 1
ATOM 647 O O . ARG A 1 83 ? -13.475 1.105 11.811 1.00 93.00 83 ARG A O 1
ATOM 654 N N . GLU A 1 84 ? -15.189 1.177 13.253 1.00 92.94 84 GLU A N 1
ATOM 655 C CA . GLU A 1 84 ? -14.393 1.318 14.471 1.00 92.94 84 GLU A CA 1
ATOM 656 C C . GLU A 1 84 ? -13.525 0.080 14.728 1.00 92.94 84 GLU A C 1
ATOM 658 O O . GLU A 1 84 ? -12.388 0.209 15.174 1.00 92.94 84 GLU A O 1
ATOM 663 N N . MET A 1 85 ? -14.021 -1.129 14.429 1.00 92.75 85 MET A N 1
ATOM 664 C CA . MET A 1 85 ? -13.212 -2.351 14.531 1.00 92.75 85 MET A CA 1
ATOM 665 C C . MET A 1 85 ? -12.069 -2.369 13.516 1.00 92.75 85 MET A C 1
ATOM 667 O O . MET A 1 85 ? -10.944 -2.720 13.870 1.00 92.75 85 MET A O 1
ATOM 671 N N . TRP A 1 86 ? -12.352 -1.963 12.277 1.00 95.69 86 TRP A N 1
ATOM 672 C CA . TRP A 1 86 ? -11.333 -1.813 11.242 1.00 95.69 86 TRP A CA 1
ATOM 673 C C . TRP A 1 86 ? -10.254 -0.810 11.666 1.00 95.69 86 TRP A C 1
ATOM 675 O O . TRP A 1 86 ? -9.068 -1.137 11.672 1.00 95.69 86 TRP A O 1
ATOM 685 N N . ASP A 1 87 ? -10.667 0.393 12.071 1.00 96.75 87 ASP A N 1
ATOM 686 C CA . ASP A 1 87 ? -9.750 1.475 12.439 1.00 96.75 87 ASP A CA 1
ATOM 687 C C . ASP A 1 87 ? -8.917 1.134 13.666 1.00 96.75 87 ASP A C 1
ATOM 689 O O . ASP A 1 87 ? -7.723 1.427 13.698 1.00 96.75 87 ASP A O 1
ATOM 693 N N . ARG A 1 88 ? -9.509 0.444 14.643 1.00 96.19 88 ARG A N 1
ATOM 694 C CA . ARG A 1 88 ? -8.779 -0.073 15.798 1.00 96.19 88 ARG A CA 1
ATOM 695 C C . ARG A 1 88 ? -7.705 -1.079 15.390 1.00 96.19 88 ARG A C 1
ATOM 697 O O . ARG A 1 88 ? -6.582 -0.949 15.856 1.00 96.19 88 ARG A O 1
ATOM 704 N N . GLY A 1 89 ? -7.999 -2.018 14.487 1.00 96.56 89 GLY A N 1
ATOM 705 C CA . GLY A 1 89 ? -6.990 -2.965 13.996 1.00 96.56 89 GLY A CA 1
ATOM 706 C C . GLY A 1 89 ? -5.831 -2.280 13.262 1.00 96.56 89 GLY A C 1
ATOM 707 O O . GLY A 1 89 ? -4.672 -2.633 13.472 1.00 96.56 89 GLY A O 1
ATOM 708 N N . VAL A 1 90 ? -6.124 -1.253 12.455 1.00 98.25 90 VAL A N 1
ATOM 709 C CA . VAL A 1 90 ? -5.096 -0.415 11.807 1.00 98.25 90 VAL A CA 1
ATOM 710 C C . VAL A 1 90 ? -4.276 0.365 12.841 1.00 98.25 90 VAL A C 1
ATOM 712 O O . VAL A 1 90 ? -3.049 0.434 12.736 1.00 98.25 90 VAL A O 1
ATOM 715 N N . HIS A 1 91 ? -4.936 0.949 13.841 1.00 98.12 91 HIS A N 1
ATOM 716 C CA . HIS A 1 91 ? -4.291 1.729 14.893 1.00 98.12 91 HIS A CA 1
ATOM 717 C C . HIS A 1 91 ? -3.377 0.865 1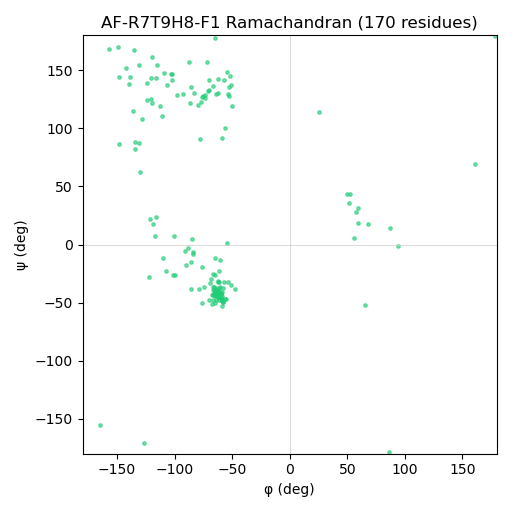5.766 1.00 98.12 91 HIS A C 1
ATOM 719 O O . HIS A 1 91 ? -2.207 1.198 15.923 1.00 98.12 91 HIS A O 1
ATOM 725 N N . GLU A 1 92 ? -3.868 -0.269 16.267 1.00 98.00 92 GLU A N 1
ATOM 726 C CA . GLU A 1 92 ? -3.092 -1.196 17.098 1.00 98.00 92 GLU A CA 1
ATOM 727 C C . GLU A 1 92 ? -1.863 -1.728 16.350 1.00 98.00 92 GLU A C 1
ATOM 729 O O . GLU A 1 92 ? -0.770 -1.757 16.911 1.00 98.00 92 GLU A O 1
ATOM 734 N N . ALA A 1 93 ? -2.004 -2.068 15.063 1.00 97.94 93 ALA A N 1
ATOM 735 C CA . ALA A 1 93 ? -0.861 -2.431 14.228 1.00 97.94 93 ALA A CA 1
ATOM 736 C C . ALA A 1 93 ? 0.155 -1.289 14.111 1.00 97.94 93 ALA A C 1
ATOM 738 O O . ALA A 1 93 ? 1.359 -1.518 14.211 1.00 97.94 93 ALA A O 1
ATOM 739 N N . SER A 1 94 ? -0.324 -0.056 13.934 1.00 97.94 94 SER A N 1
ATOM 740 C CA . SER A 1 94 ? 0.542 1.116 13.818 1.00 97.94 94 SER A CA 1
ATOM 741 C C . SER A 1 94 ? 1.313 1.386 15.113 1.00 97.94 94 SER A C 1
ATOM 743 O O . SER A 1 94 ? 2.507 1.667 15.054 1.00 97.94 94 SER A O 1
ATOM 745 N N . GLU A 1 95 ? 0.664 1.303 16.277 1.00 97.94 95 GLU A N 1
ATOM 746 C CA . GLU A 1 95 ? 1.327 1.509 17.572 1.00 97.94 95 GLU A CA 1
ATOM 747 C C . GLU A 1 95 ? 2.346 0.409 17.874 1.00 97.94 95 GLU A C 1
ATOM 749 O O . GLU A 1 95 ? 3.469 0.710 18.273 1.00 97.94 95 GLU A O 1
ATOM 754 N N . GLU A 1 96 ? 2.004 -0.849 17.594 1.00 97.12 96 GLU A N 1
ATOM 755 C CA . GLU A 1 96 ? 2.926 -1.976 17.738 1.00 97.12 96 GLU A CA 1
ATOM 756 C C . GLU A 1 96 ? 4.177 -1.786 16.862 1.00 97.12 96 GLU A C 1
ATOM 758 O O . GLU A 1 96 ? 5.310 -1.912 17.328 1.00 97.12 96 GLU A O 1
ATOM 763 N N . TYR A 1 97 ? 3.997 -1.417 15.591 1.00 96.44 97 TYR A N 1
ATOM 764 C CA . TYR A 1 97 ? 5.102 -1.282 14.639 1.00 96.44 97 TYR A CA 1
ATOM 765 C C . TYR A 1 97 ? 5.949 -0.017 14.825 1.00 96.44 97 TYR A C 1
ATOM 767 O O . TYR A 1 97 ? 7.120 -0.012 14.442 1.00 96.44 97 TYR A O 1
ATOM 775 N N . LYS A 1 98 ? 5.440 1.020 15.502 1.00 95.00 98 LYS A N 1
ATOM 776 C CA . LYS A 1 98 ? 6.285 2.123 16.001 1.00 95.00 98 LYS A CA 1
ATOM 777 C C . LYS A 1 98 ? 7.332 1.645 17.014 1.00 95.00 98 LYS A C 1
ATOM 779 O O . LYS A 1 98 ? 8.351 2.303 17.183 1.00 95.00 98 LYS A O 1
ATOM 784 N N . GLY A 1 99 ? 7.117 0.504 17.668 1.00 92.19 99 GLY A N 1
ATOM 785 C CA . GLY A 1 99 ? 8.082 -0.114 18.577 1.00 92.19 99 GLY A CA 1
ATOM 786 C C . GLY A 1 99 ? 9.077 -1.071 17.909 1.00 92.19 99 GLY A C 1
ATOM 787 O O . GLY A 1 99 ? 9.955 -1.594 18.596 1.00 92.19 99 GLY A O 1
ATOM 788 N N . ARG A 1 100 ? 8.970 -1.326 16.596 1.00 92.69 100 ARG A N 1
ATOM 789 C CA . ARG A 1 100 ? 9.702 -2.411 15.918 1.00 92.69 100 ARG A CA 1
ATOM 790 C C . ARG A 1 100 ? 10.810 -1.921 14.990 1.00 92.69 100 ARG A C 1
ATOM 792 O O . ARG A 1 100 ? 10.718 -0.880 14.341 1.00 92.69 100 ARG A O 1
ATOM 799 N N . MET A 1 101 ? 11.866 -2.726 14.891 1.00 90.38 101 MET A N 1
ATOM 800 C CA . MET A 1 101 ? 12.936 -2.536 13.912 1.00 90.38 101 MET A CA 1
ATOM 801 C C . MET A 1 101 ? 12.458 -3.001 12.532 1.00 90.38 101 MET A C 1
ATOM 803 O O . MET A 1 101 ? 12.038 -4.144 12.380 1.00 90.38 101 MET A O 1
ATOM 807 N N . HIS A 1 102 ? 12.566 -2.147 11.514 1.00 85.38 102 HIS A N 1
ATOM 808 C CA . HIS A 1 102 ? 12.159 -2.501 10.155 1.00 85.38 102 HIS A CA 1
ATOM 809 C C . HIS A 1 102 ? 13.234 -3.353 9.471 1.00 85.38 102 HIS A C 1
ATOM 811 O O . HIS A 1 102 ? 14.355 -2.891 9.249 1.00 85.38 102 HIS A O 1
ATOM 817 N N . ASN A 1 103 ? 12.879 -4.571 9.062 1.00 80.69 103 ASN A N 1
ATOM 818 C CA . ASN A 1 103 ? 13.733 -5.456 8.276 1.00 80.69 103 ASN A CA 1
ATOM 819 C C . ASN A 1 103 ? 13.064 -5.787 6.943 1.00 80.69 103 ASN A C 1
ATOM 821 O O . ASN A 1 103 ? 11.999 -6.397 6.918 1.00 80.69 103 ASN A O 1
ATOM 825 N N . LEU A 1 104 ? 13.746 -5.457 5.842 1.00 74.69 104 LEU A N 1
ATOM 826 C CA . LEU A 1 104 ? 13.254 -5.615 4.474 1.00 74.69 104 LEU A CA 1
ATOM 827 C C . LEU A 1 104 ? 12.638 -6.998 4.188 1.00 74.69 104 LEU A C 1
ATOM 829 O O . LEU A 1 104 ? 11.620 -7.067 3.505 1.00 74.69 104 LEU A O 1
ATOM 833 N N . CYS A 1 105 ? 13.207 -8.081 4.725 1.00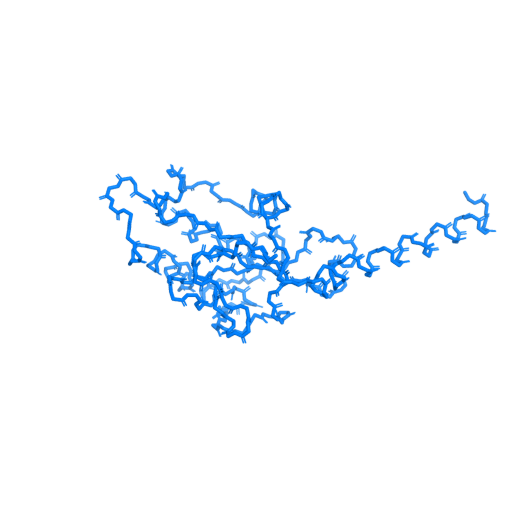 70.75 105 CYS A N 1
ATOM 834 C CA . CYS A 1 105 ? 12.795 -9.447 4.381 1.00 70.75 105 CYS A CA 1
ATOM 835 C C . CYS A 1 105 ? 11.896 -10.132 5.420 1.00 70.75 105 CYS A C 1
ATOM 837 O O . CYS A 1 105 ? 11.148 -11.031 5.046 1.00 70.75 105 CYS A O 1
ATOM 839 N N . CYS A 1 106 ? 11.977 -9.756 6.699 1.00 69.81 106 CYS A N 1
ATOM 840 C CA . CYS A 1 106 ? 11.395 -10.560 7.787 1.00 69.81 106 CYS A CA 1
ATOM 841 C C . CYS A 1 106 ? 10.367 -9.814 8.649 1.00 69.81 106 CYS A C 1
ATOM 843 O O . CYS A 1 106 ? 9.465 -10.449 9.188 1.00 69.81 106 CYS A O 1
ATOM 845 N N . ASP A 1 107 ? 10.472 -8.489 8.774 1.00 82.19 107 ASP A N 1
ATOM 846 C CA . ASP A 1 107 ? 9.508 -7.670 9.515 1.00 82.19 107 ASP A CA 1
ATOM 847 C C . ASP A 1 107 ? 9.411 -6.292 8.861 1.00 82.19 107 ASP A C 1
ATOM 849 O O . ASP A 1 107 ? 10.159 -5.363 9.166 1.00 82.19 107 ASP A O 1
ATOM 853 N N . ASN A 1 108 ? 8.545 -6.214 7.856 1.00 90.75 108 ASN A N 1
ATOM 854 C CA . ASN A 1 108 ? 8.454 -5.090 6.934 1.00 90.75 108 ASN A CA 1
ATOM 855 C C . ASN A 1 108 ? 7.022 -4.545 6.868 1.00 90.75 108 ASN A C 1
ATOM 857 O O . ASN A 1 108 ? 6.125 -4.935 7.617 1.00 90.75 108 ASN A O 1
ATOM 861 N N . CYS A 1 109 ? 6.799 -3.651 5.914 1.00 94.56 109 CYS A N 1
ATOM 862 C CA . CYS A 1 109 ? 5.503 -3.061 5.620 1.00 94.56 109 CYS A CA 1
ATOM 863 C C . CYS A 1 109 ? 4.365 -4.068 5.364 1.00 94.56 109 CYS A C 1
ATOM 865 O O . CYS A 1 109 ? 3.227 -3.805 5.749 1.00 94.56 109 CYS A O 1
ATOM 867 N N . HIS A 1 110 ? 4.643 -5.244 4.796 1.00 96.56 110 HIS A N 1
ATOM 868 C CA . HIS A 1 110 ? 3.632 -6.289 4.630 1.00 96.56 110 HIS A CA 1
ATOM 869 C C . HIS A 1 110 ? 3.314 -6.988 5.952 1.00 96.56 110 HIS A C 1
ATOM 871 O O . HIS A 1 110 ? 2.157 -7.325 6.186 1.00 96.56 110 HIS A O 1
ATOM 877 N N . SER A 1 111 ? 4.309 -7.195 6.820 1.00 96.62 111 SER A N 1
ATOM 878 C CA . SER A 1 111 ? 4.086 -7.742 8.164 1.00 96.62 111 SER A CA 1
ATOM 879 C C . SER A 1 111 ? 3.191 -6.815 8.992 1.00 96.62 111 SER A C 1
ATOM 881 O O . SER A 1 111 ? 2.253 -7.293 9.622 1.00 96.62 111 SER A O 1
ATOM 883 N N . HIS A 1 112 ? 3.385 -5.495 8.887 1.00 97.94 112 HIS A N 1
ATOM 884 C CA . HIS A 1 112 ? 2.502 -4.488 9.491 1.00 97.94 112 HIS A CA 1
ATOM 885 C C . HIS A 1 112 ? 1.046 -4.615 9.013 1.00 97.94 112 HIS A C 1
ATOM 887 O O . HIS A 1 112 ? 0.124 -4.690 9.825 1.00 97.94 112 HIS A O 1
ATOM 893 N N . VAL A 1 113 ? 0.820 -4.701 7.697 1.00 98.31 113 VAL A N 1
ATOM 894 C CA . VAL A 1 113 ? -0.539 -4.864 7.150 1.00 98.31 113 VAL A CA 1
ATOM 895 C C . VAL A 1 113 ? -1.147 -6.215 7.531 1.00 98.31 113 VAL A C 1
ATOM 897 O O . VAL A 1 113 ? -2.325 -6.283 7.873 1.00 98.31 113 VAL A O 1
ATOM 900 N N . ALA A 1 114 ? -0.354 -7.287 7.525 1.00 98.12 114 ALA A N 1
ATOM 901 C CA . ALA A 1 114 ? -0.801 -8.606 7.957 1.00 98.12 114 ALA A CA 1
ATOM 902 C C . ALA A 1 114 ? -1.216 -8.602 9.432 1.00 98.12 114 ALA A C 1
ATOM 904 O O . ALA A 1 114 ? -2.257 -9.158 9.771 1.00 98.12 114 ALA A O 1
ATOM 905 N N . TYR A 1 115 ? -0.440 -7.933 10.287 1.00 98.00 115 TYR A N 1
ATOM 906 C CA . TYR A 1 115 ? -0.769 -7.757 11.695 1.00 98.00 115 TYR A CA 1
ATOM 907 C C . TYR A 1 115 ? -2.112 -7.045 11.858 1.00 98.00 115 TYR A C 1
ATOM 909 O O . TYR A 1 115 ? -2.974 -7.565 12.556 1.00 98.00 115 TYR A O 1
ATOM 917 N N . ALA A 1 116 ? -2.347 -5.942 11.138 1.00 98.00 116 ALA A N 1
ATOM 918 C CA . ALA A 1 116 ? -3.635 -5.247 11.171 1.00 98.00 116 ALA A CA 1
ATOM 919 C C . ALA A 1 116 ? -4.811 -6.176 10.822 1.00 98.00 116 ALA A C 1
ATOM 921 O O . ALA A 1 116 ? -5.803 -6.213 11.551 1.00 98.00 116 ALA A O 1
ATOM 922 N N . LEU A 1 117 ? -4.690 -6.965 9.745 1.00 97.62 117 LEU A N 1
ATOM 923 C CA . LEU A 1 117 ? -5.727 -7.924 9.344 1.00 97.62 117 LEU A CA 1
ATOM 924 C C . LEU A 1 117 ? -5.949 -9.026 10.383 1.00 97.62 117 LEU A C 1
ATOM 926 O O . LEU A 1 117 ? -7.093 -9.401 10.632 1.00 97.62 117 LEU A O 1
ATOM 930 N N . ASN A 1 118 ? -4.878 -9.520 11.005 1.00 97.00 118 ASN A N 1
ATOM 931 C CA . ASN A 1 118 ? -4.961 -10.531 12.057 1.00 97.00 118 ASN A CA 1
ATOM 932 C C . ASN A 1 118 ? -5.631 -9.980 13.318 1.00 97.00 118 ASN A C 1
ATOM 934 O O . ASN A 1 118 ? -6.502 -10.640 13.882 1.00 97.00 118 ASN A O 1
ATOM 938 N N . THR A 1 119 ? -5.279 -8.759 13.723 1.00 95.44 119 THR A N 1
ATOM 939 C CA . THR A 1 119 ? -5.869 -8.066 14.872 1.00 95.44 119 THR A CA 1
ATOM 940 C C . THR A 1 119 ? -7.373 -7.875 14.703 1.00 95.44 119 THR A C 1
ATOM 942 O O . THR A 1 119 ? -8.140 -8.130 15.629 1.00 95.44 119 THR A O 1
ATOM 945 N N . MET A 1 120 ? -7.823 -7.491 13.505 1.00 95.06 120 MET A N 1
ATOM 946 C CA . MET A 1 120 ? -9.253 -7.337 13.211 1.00 95.06 120 MET A CA 1
ATOM 947 C C . MET A 1 120 ? -9.949 -8.645 12.790 1.00 95.06 120 MET A C 1
ATOM 949 O O . MET A 1 120 ? -11.124 -8.620 12.417 1.00 95.06 120 MET A O 1
ATOM 953 N N . GLN A 1 121 ? -9.240 -9.780 12.834 1.00 95.25 121 GLN A N 1
ATOM 954 C CA . GLN A 1 121 ? -9.727 -11.105 12.431 1.00 95.25 121 GLN A CA 1
ATOM 955 C C . GLN A 1 121 ? -10.389 -11.095 11.045 1.00 95.25 121 GLN A C 1
ATOM 957 O O . GLN A 1 121 ? -11.483 -11.635 10.847 1.00 95.25 121 GLN A O 1
ATOM 962 N N . TYR A 1 122 ? -9.759 -10.409 10.090 1.00 95.50 122 TYR A N 1
ATOM 963 C CA . TYR A 1 122 ? -10.318 -10.221 8.760 1.00 95.50 122 TYR A CA 1
ATOM 964 C C . TYR A 1 122 ? -10.497 -11.569 8.050 1.00 95.50 122 TYR A C 1
ATOM 966 O O . TYR A 1 122 ? -9.571 -12.379 7.969 1.00 95.50 122 TYR A O 1
ATOM 974 N N . ASP A 1 123 ? -11.693 -11.785 7.507 1.00 94.06 123 ASP A N 1
ATOM 975 C CA . ASP A 1 123 ? -12.142 -13.020 6.859 1.00 94.06 123 ASP A CA 1
ATOM 976 C C . ASP A 1 123 ? -12.102 -14.246 7.787 1.00 94.06 123 ASP A C 1
ATOM 978 O O . ASP A 1 123 ? -11.840 -15.365 7.352 1.00 94.06 123 ASP A O 1
ATOM 982 N N . GLY A 1 124 ? -12.314 -14.023 9.090 1.00 92.69 124 GLY A N 1
ATOM 983 C CA . GLY A 1 124 ? -12.265 -15.073 10.110 1.00 92.69 124 GLY A CA 1
ATOM 984 C C . GLY A 1 124 ? -10.865 -15.650 10.337 1.00 92.69 124 GLY A C 1
ATOM 985 O O . GLY A 1 124 ? -10.741 -16.737 10.898 1.00 92.69 124 GLY A O 1
ATOM 986 N N . SER A 1 125 ? -9.816 -14.952 9.894 1.00 93.75 125 SER A N 1
ATOM 987 C CA . SER A 1 125 ? -8.432 -15.420 9.952 1.00 93.75 125 SER A CA 1
ATOM 988 C C . SER A 1 125 ? -7.562 -14.541 10.846 1.00 93.75 125 SER A C 1
ATOM 990 O O . SER A 1 125 ? -7.670 -13.316 10.844 1.00 93.75 125 SER A O 1
ATOM 992 N N . THR A 1 126 ? -6.643 -15.187 11.563 1.00 95.75 126 THR A N 1
ATOM 993 C CA . THR A 1 126 ? -5.556 -14.558 12.332 1.00 95.75 126 THR A CA 1
ATOM 994 C C . THR A 1 126 ? -4.175 -14.980 11.823 1.00 95.75 126 THR A C 1
ATOM 996 O O . THR A 1 126 ? -3.184 -14.860 12.542 1.00 95.75 126 THR A O 1
ATOM 999 N N . SER A 1 127 ? -4.097 -15.522 10.602 1.00 96.56 127 SER A N 1
ATOM 1000 C CA . SER A 1 127 ? -2.869 -16.069 10.010 1.00 96.56 127 SER A CA 1
ATOM 1001 C C . SER A 1 127 ? -2.467 -15.402 8.687 1.00 96.56 127 SER A C 1
ATOM 1003 O O . SER A 1 127 ? -1.741 -15.995 7.882 1.00 96.56 127 SER A O 1
ATOM 1005 N N . TRP A 1 128 ? -2.931 -14.176 8.437 1.00 97.69 128 TRP A N 1
ATOM 1006 C CA . TRP A 1 128 ? -2.414 -13.326 7.368 1.00 97.69 128 TRP A CA 1
ATOM 1007 C C . TRP A 1 128 ? -0.910 -13.118 7.551 1.00 97.69 128 TRP A C 1
ATOM 1009 O O . TRP A 1 128 ? -0.409 -12.983 8.667 1.00 97.69 128 TRP A O 1
ATOM 1019 N N . ASN A 1 129 ? -0.179 -13.102 6.439 1.00 96.69 129 ASN A N 1
ATOM 1020 C CA . ASN A 1 129 ? 1.271 -12.934 6.414 1.00 96.69 129 ASN A CA 1
ATOM 1021 C C . ASN A 1 129 ? 1.712 -12.219 5.131 1.00 96.69 129 ASN A C 1
ATOM 1023 O O . ASN A 1 129 ? 0.931 -12.061 4.187 1.00 96.69 129 ASN A O 1
ATOM 1027 N N . MET A 1 130 ? 2.986 -11.822 5.086 1.00 93.75 130 MET A N 1
ATOM 1028 C CA . MET A 1 130 ? 3.544 -11.042 3.980 1.00 93.75 130 MET A CA 1
ATOM 1029 C C . MET A 1 130 ? 3.425 -11.720 2.609 1.00 93.75 130 MET A C 1
ATOM 1031 O O . MET A 1 130 ? 3.135 -11.056 1.615 1.00 93.75 130 MET A O 1
ATOM 1035 N N . VAL A 1 131 ? 3.595 -13.045 2.553 1.00 93.50 131 VAL A N 1
ATOM 1036 C CA . VAL A 1 131 ? 3.554 -13.813 1.301 1.00 93.50 131 VAL A CA 1
ATOM 1037 C C . VAL A 1 131 ? 2.129 -13.845 0.763 1.00 93.50 131 VAL A C 1
ATOM 1039 O O . VAL A 1 131 ? 1.894 -13.524 -0.401 1.00 93.50 131 VAL A O 1
ATOM 1042 N N . THR A 1 132 ? 1.168 -14.150 1.634 1.00 95.44 132 THR A N 1
ATOM 1043 C CA . THR A 1 132 ? -0.259 -14.165 1.290 1.00 95.44 132 THR A CA 1
ATOM 1044 C C . THR A 1 132 ? -0.699 -12.797 0.778 1.00 95.44 132 THR A C 1
ATOM 1046 O O . THR A 1 132 ? -1.360 -12.713 -0.252 1.00 95.44 132 THR A O 1
ATOM 1049 N N . LEU A 1 133 ? -0.280 -11.714 1.438 1.00 96.50 133 LEU A N 1
ATOM 1050 C CA . LEU A 1 133 ? -0.606 -10.354 1.010 1.00 96.50 133 LEU A CA 1
ATOM 1051 C C . LEU A 1 133 ? 0.005 -9.977 -0.340 1.00 96.50 133 LEU A C 1
ATOM 1053 O O . LEU A 1 133 ? -0.682 -9.364 -1.156 1.00 96.50 133 LEU A O 1
ATOM 1057 N N . CYS A 1 134 ? 1.253 -10.370 -0.601 1.00 94.88 134 CYS A N 1
ATOM 1058 C CA . CYS A 1 134 ? 1.892 -10.162 -1.900 1.00 94.88 134 CYS A CA 1
ATOM 1059 C C . CYS A 1 134 ? 1.078 -10.825 -3.027 1.00 94.88 134 CYS A C 1
ATOM 1061 O O . CYS A 1 134 ? 0.710 -10.166 -4.004 1.00 94.88 134 CYS A O 1
ATOM 1063 N N . PHE A 1 135 ? 0.695 -12.096 -2.856 1.00 95.69 135 PHE A N 1
ATOM 1064 C CA . PHE A 1 135 ? -0.131 -12.808 -3.837 1.00 95.69 135 PHE A CA 1
ATOM 1065 C C . PHE A 1 135 ? -1.538 -12.221 -3.971 1.00 95.69 135 PHE A C 1
ATOM 1067 O O . PHE A 1 135 ? -2.021 -12.031 -5.087 1.00 95.69 135 PHE A O 1
ATOM 1074 N N . MET A 1 136 ? -2.196 -11.882 -2.863 1.00 96.50 136 MET A N 1
ATOM 1075 C CA . MET A 1 136 ? -3.545 -11.318 -2.911 1.00 96.50 136 MET A CA 1
ATOM 1076 C C . MET A 1 136 ? -3.569 -9.951 -3.597 1.00 96.50 136 MET A C 1
ATOM 1078 O O . MET A 1 136 ? -4.456 -9.681 -4.402 1.00 96.50 136 MET A O 1
ATOM 1082 N N . LEU A 1 137 ? -2.567 -9.104 -3.362 1.00 95.62 137 LEU A N 1
ATOM 1083 C CA . LEU A 1 137 ? -2.443 -7.827 -4.058 1.00 95.62 137 LEU A CA 1
ATOM 1084 C C . LEU A 1 137 ? -2.091 -8.005 -5.547 1.00 95.62 137 LEU A C 1
ATOM 1086 O O . LEU A 1 137 ? -2.512 -7.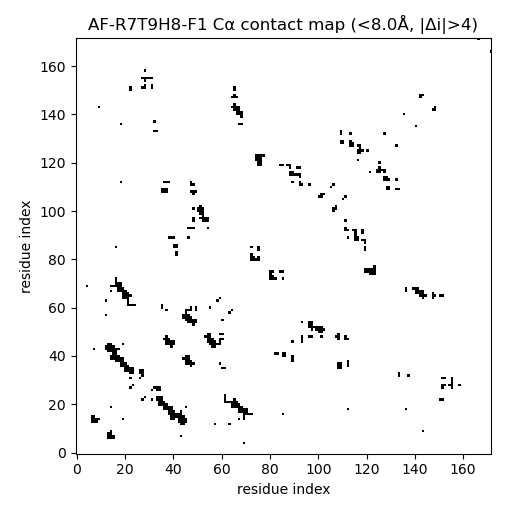202 -6.389 1.00 95.62 137 LEU A O 1
ATOM 1090 N N . LEU A 1 138 ? -1.327 -9.040 -5.903 1.00 94.31 138 LEU A N 1
ATOM 1091 C CA . LEU A 1 138 ? -1.070 -9.379 -7.301 1.00 94.31 138 LEU A CA 1
ATOM 1092 C C . LEU A 1 138 ? -2.378 -9.727 -8.026 1.00 94.31 138 LEU A C 1
ATOM 1094 O O . LEU A 1 138 ? -2.633 -9.170 -9.093 1.00 94.31 138 LEU A O 1
ATOM 1098 N N . LEU A 1 139 ? -3.208 -10.582 -7.419 1.00 95.75 139 LEU A N 1
ATOM 1099 C CA . LEU A 1 139 ? -4.441 -11.109 -8.012 1.00 95.75 139 LEU A CA 1
ATOM 1100 C C . LEU A 1 139 ? -5.625 -10.130 -7.959 1.00 95.75 139 LEU A C 1
ATOM 1102 O O . LEU A 1 139 ? -6.403 -10.054 -8.908 1.00 95.75 139 LEU A O 1
ATOM 1106 N N . HIS A 1 140 ? -5.771 -9.375 -6.869 1.00 96.62 140 HIS A N 1
ATOM 1107 C CA . HIS A 1 140 ? -6.939 -8.519 -6.621 1.00 96.62 140 HIS A CA 1
ATOM 1108 C C . HIS A 1 140 ? -6.647 -7.017 -6.700 1.00 96.62 140 HIS A C 1
ATOM 1110 O O . HIS A 1 140 ? -7.578 -6.207 -6.732 1.00 96.62 140 HIS A O 1
ATOM 1116 N N . GLY A 1 141 ? -5.372 -6.624 -6.736 1.00 96.06 141 GLY A N 1
ATOM 1117 C CA . GLY A 1 141 ? -4.978 -5.222 -6.780 1.00 96.06 141 GLY A CA 1
ATOM 1118 C C . GLY A 1 141 ? -5.303 -4.565 -8.120 1.00 96.06 141 GLY A C 1
ATOM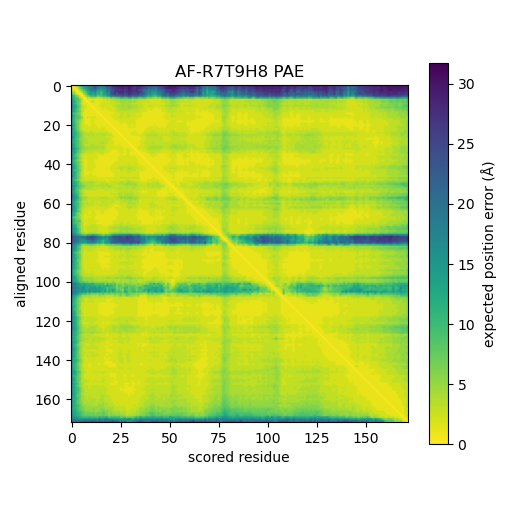 1119 O O . GLY A 1 141 ? -4.961 -5.075 -9.186 1.00 96.06 141 GLY A O 1
ATOM 1120 N N . ARG A 1 142 ? -5.897 -3.376 -8.058 1.00 96.50 142 ARG A N 1
ATOM 1121 C CA . ARG A 1 142 ? -6.202 -2.513 -9.204 1.00 96.50 142 ARG A CA 1
ATOM 1122 C C . ARG A 1 142 ? -5.182 -1.392 -9.292 1.00 96.50 142 ARG A C 1
ATOM 1124 O O . ARG A 1 142 ? -4.794 -0.849 -8.262 1.00 96.50 142 ARG A O 1
ATOM 1131 N N . TYR A 1 143 ? -4.770 -1.023 -10.502 1.00 97.44 143 TYR A N 1
ATOM 1132 C CA . TYR A 1 143 ? -3.941 0.167 -10.684 1.00 97.44 143 TYR A CA 1
ATOM 1133 C C . TYR A 1 143 ? -4.752 1.434 -10.428 1.00 97.44 143 TYR A C 1
ATOM 1135 O O . TYR A 1 143 ? -5.910 1.534 -10.831 1.00 97.44 143 TYR A O 1
ATOM 1143 N N . VAL A 1 144 ? -4.116 2.414 -9.789 1.00 96.94 144 VAL A N 1
ATOM 1144 C CA . VAL A 1 144 ? -4.670 3.761 -9.603 1.00 96.94 144 VAL A CA 1
ATOM 1145 C C . VAL A 1 144 ? -4.832 4.466 -10.950 1.00 96.94 144 VAL A C 1
ATOM 1147 O O . VAL A 1 144 ? -5.820 5.154 -11.181 1.00 96.94 144 VAL A O 1
ATOM 1150 N N . SER A 1 145 ? -3.871 4.280 -11.855 1.00 96.19 145 SER A N 1
ATOM 1151 C CA . SER A 1 145 ? -3.874 4.879 -13.188 1.00 96.19 145 SER A CA 1
ATOM 1152 C C . SER A 1 145 ? -2.998 4.084 -14.155 1.00 96.19 145 SER A C 1
ATOM 1154 O O . SER A 1 145 ? -2.190 3.247 -13.744 1.00 96.19 145 SER A O 1
ATOM 1156 N N . PHE A 1 146 ? -3.113 4.388 -15.450 1.00 96.44 146 PHE A N 1
ATOM 1157 C CA . PHE A 1 146 ? -2.212 3.850 -16.472 1.00 96.44 146 PHE A CA 1
ATOM 1158 C C . PHE A 1 146 ? -0.744 4.217 -16.194 1.00 96.44 146 PHE A C 1
ATOM 1160 O O . PHE A 1 146 ? 0.135 3.365 -16.287 1.00 96.44 146 PHE A O 1
ATOM 1167 N N . CYS A 1 147 ? -0.482 5.453 -15.754 1.00 95.75 147 CYS A N 1
ATOM 1168 C CA . CYS A 1 147 ? 0.854 5.880 -15.336 1.00 95.75 147 CYS A CA 1
ATOM 1169 C C . CYS A 1 147 ? 1.372 5.060 -14.147 1.00 95.75 147 CYS A C 1
ATOM 1171 O O . CYS A 1 147 ? 2.552 4.725 -14.108 1.00 95.75 147 CYS A O 1
ATOM 1173 N N . GLY A 1 148 ? 0.495 4.692 -13.204 1.00 95.69 148 GLY A N 1
ATOM 1174 C CA . GLY A 1 148 ? 0.831 3.775 -12.114 1.00 95.69 148 GLY A CA 1
ATOM 1175 C C . GLY A 1 148 ? 1.283 2.408 -12.631 1.00 95.69 148 GLY A C 1
ATOM 1176 O O . GLY A 1 148 ? 2.327 1.920 -12.209 1.00 95.69 148 GLY A O 1
ATOM 1177 N N . ALA A 1 149 ? 0.562 1.837 -13.602 1.00 96.88 149 ALA A N 1
ATOM 1178 C CA . ALA A 1 149 ? 0.948 0.575 -14.236 1.00 96.88 149 ALA A CA 1
ATOM 1179 C C . ALA A 1 149 ? 2.302 0.677 -14.959 1.00 96.88 149 ALA A C 1
ATOM 1181 O O . ALA A 1 149 ? 3.162 -0.185 -14.778 1.00 96.88 149 ALA A O 1
ATOM 1182 N N . LEU A 1 150 ? 2.535 1.753 -15.719 1.00 96.62 150 LEU A N 1
ATOM 1183 C CA . LEU A 1 150 ? 3.830 1.988 -16.362 1.00 96.62 150 LEU A CA 1
ATOM 1184 C C . LEU A 1 150 ? 4.961 2.118 -15.337 1.00 96.62 150 LEU A C 1
ATOM 1186 O O . LEU A 1 150 ? 5.996 1.478 -15.499 1.00 96.62 150 LEU A O 1
ATOM 1190 N N . LYS A 1 151 ? 4.759 2.880 -14.253 1.00 94.75 151 LYS A N 1
ATOM 1191 C CA . LYS A 1 151 ? 5.755 3.043 -13.180 1.00 94.75 151 LYS A CA 1
ATOM 1192 C C . LYS A 1 151 ? 6.157 1.697 -12.561 1.00 94.75 151 LYS A C 1
ATOM 1194 O O . LYS A 1 151 ? 7.307 1.539 -12.161 1.00 94.75 151 LYS A O 1
ATOM 1199 N N . THR A 1 152 ? 5.235 0.734 -12.501 1.00 95.44 152 THR A N 1
ATOM 1200 C CA . THR A 1 152 ? 5.498 -0.619 -11.994 1.00 95.44 152 THR A CA 1
ATOM 1201 C C . THR A 1 152 ? 6.263 -1.494 -12.991 1.00 95.44 152 THR A C 1
ATOM 1203 O O . THR A 1 152 ? 7.260 -2.102 -12.613 1.00 95.44 152 THR A O 1
ATOM 1206 N N . TRP A 1 153 ? 5.822 -1.575 -14.251 1.00 97.12 153 TRP A N 1
ATOM 1207 C CA . TRP A 1 153 ? 6.307 -2.604 -15.190 1.00 97.12 153 TRP A CA 1
ATOM 1208 C C . TRP A 1 153 ? 7.372 -2.135 -16.171 1.00 97.12 153 TRP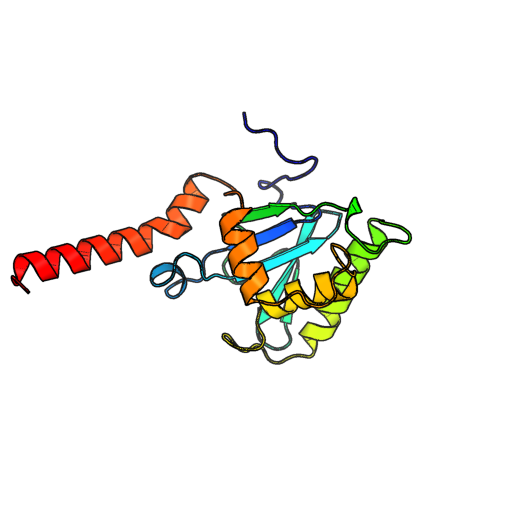 A C 1
ATOM 1210 O O . TRP A 1 153 ? 8.156 -2.953 -16.658 1.00 97.12 153 TRP A O 1
ATOM 1220 N N . LEU A 1 154 ? 7.405 -0.843 -16.494 1.00 97.31 154 LEU A N 1
ATOM 1221 C CA . LEU A 1 154 ? 8.284 -0.326 -17.537 1.00 97.31 154 LEU A CA 1
ATOM 1222 C C . LEU A 1 154 ? 9.774 -0.538 -17.211 1.00 97.31 154 LEU A C 1
ATOM 1224 O O . LEU A 1 154 ? 10.475 -1.030 -18.095 1.00 97.31 154 LEU A O 1
ATOM 1228 N N . PRO A 1 155 ? 10.274 -0.274 -15.983 1.00 97.06 155 PRO A N 1
ATOM 1229 C CA . PRO A 1 155 ? 11.685 -0.504 -15.663 1.00 97.06 155 PRO A CA 1
ATOM 1230 C C . PRO A 1 155 ? 12.110 -1.970 -15.829 1.00 97.06 155 PRO A C 1
ATOM 1232 O O . PRO A 1 155 ? 13.132 -2.243 -16.455 1.00 97.06 155 PRO A O 1
ATOM 1235 N N . PHE A 1 156 ? 11.290 -2.911 -15.344 1.00 97.31 156 PHE A N 1
ATOM 1236 C CA . PHE A 1 156 ? 11.531 -4.348 -15.510 1.00 97.31 156 PHE A CA 1
ATOM 1237 C C . PHE A 1 156 ? 11.525 -4.750 -16.989 1.00 97.31 156 PHE A C 1
ATOM 1239 O O . PHE A 1 156 ? 12.406 -5.469 -17.452 1.00 97.31 156 PHE A O 1
ATOM 1246 N N . THR A 1 157 ? 10.566 -4.233 -17.760 1.00 97.75 157 THR A N 1
ATOM 1247 C CA . THR A 1 157 ? 10.460 -4.523 -19.196 1.00 97.75 157 THR A CA 1
ATOM 1248 C C . THR A 1 157 ? 11.692 -4.029 -19.957 1.00 97.75 157 THR A C 1
ATOM 1250 O O . THR A 1 157 ? 12.247 -4.774 -20.761 1.00 97.75 157 THR A O 1
ATOM 1253 N N . ILE A 1 158 ? 12.166 -2.810 -19.675 1.00 97.88 158 ILE A N 1
ATOM 1254 C CA . ILE A 1 158 ? 13.391 -2.258 -20.275 1.00 97.88 158 ILE A CA 1
ATOM 1255 C C . ILE A 1 158 ? 14.600 -3.133 -19.930 1.00 97.88 158 ILE A C 1
ATOM 1257 O O . ILE A 1 158 ? 15.383 -3.465 -20.819 1.00 97.88 158 ILE A O 1
ATOM 1261 N N . LEU A 1 159 ? 14.736 -3.540 -18.665 1.00 96.94 159 LEU A N 1
ATOM 1262 C CA . LEU A 1 159 ? 15.832 -4.399 -18.224 1.00 96.94 159 LEU A CA 1
ATOM 1263 C C . LEU A 1 159 ? 15.853 -5.731 -18.989 1.00 96.94 159 LEU A C 1
ATOM 1265 O O . LEU A 1 159 ? 16.899 -6.122 -19.503 1.00 96.94 159 LEU A O 1
ATOM 1269 N N . ILE A 1 160 ? 14.702 -6.397 -19.114 1.00 97.44 160 ILE A N 1
ATOM 1270 C CA . ILE A 1 160 ? 14.585 -7.653 -19.865 1.00 97.44 160 ILE A CA 1
ATOM 1271 C C . ILE A 1 160 ? 14.925 -7.449 -21.343 1.00 97.44 160 ILE A C 1
ATOM 1273 O O . ILE A 1 160 ? 15.672 -8.244 -21.905 1.00 97.44 160 ILE A O 1
ATOM 1277 N N . VAL A 1 161 ? 14.444 -6.371 -21.968 1.00 98.06 161 VAL A N 1
ATOM 1278 C CA . VAL A 1 161 ? 14.766 -6.057 -23.369 1.00 98.06 161 VAL A CA 1
ATOM 1279 C C . VAL A 1 161 ? 16.273 -5.868 -23.569 1.00 98.06 161 VAL A C 1
ATOM 1281 O O . VAL A 1 161 ? 16.822 -6.407 -24.527 1.00 98.06 161 VAL A O 1
ATOM 1284 N N . ILE A 1 162 ? 16.958 -5.164 -22.662 1.00 97.50 162 ILE A N 1
ATOM 1285 C CA . ILE A 1 162 ? 18.417 -4.979 -22.723 1.00 97.50 162 ILE A CA 1
ATOM 1286 C C . ILE A 1 162 ? 19.143 -6.319 -22.571 1.00 97.50 162 ILE A C 1
ATOM 1288 O O . ILE A 1 162 ? 20.027 -6.621 -23.370 1.00 97.50 162 ILE A O 1
ATOM 1292 N N . ILE A 1 163 ? 18.764 -7.136 -21.581 1.00 96.50 163 ILE A N 1
ATOM 1293 C CA . ILE A 1 163 ? 19.376 -8.454 -21.354 1.00 96.50 163 ILE A CA 1
ATOM 1294 C C . ILE A 1 163 ? 19.220 -9.330 -22.598 1.00 96.50 163 ILE A C 1
ATOM 1296 O O . ILE A 1 163 ? 20.202 -9.890 -23.078 1.00 96.50 163 ILE A O 1
ATOM 1300 N N . LEU A 1 164 ? 18.011 -9.405 -23.159 1.00 97.12 164 LEU A N 1
ATOM 1301 C CA . LEU A 1 164 ? 17.747 -10.179 -24.371 1.00 97.12 164 LEU A CA 1
ATOM 1302 C C . LEU A 1 164 ? 18.551 -9.655 -25.565 1.00 97.12 164 LEU A C 1
ATOM 1304 O O . LEU A 1 164 ? 19.133 -10.452 -26.294 1.00 97.12 164 LEU A O 1
ATOM 1308 N N . ALA A 1 165 ? 18.641 -8.335 -25.749 1.00 97.00 165 ALA A N 1
ATOM 1309 C CA . ALA A 1 165 ? 19.438 -7.743 -26.821 1.00 97.00 165 ALA A CA 1
ATOM 1310 C C . ALA A 1 165 ? 20.930 -8.093 -26.695 1.00 97.00 165 ALA A C 1
ATOM 1312 O O . ALA A 1 165 ? 21.562 -8.427 -27.695 1.00 97.00 165 ALA A O 1
ATOM 1313 N N . VAL A 1 166 ? 21.484 -8.066 -25.478 1.00 97.12 166 VAL A N 1
ATOM 1314 C CA . VAL A 1 166 ? 22.878 -8.451 -25.208 1.00 97.12 166 VAL A CA 1
ATOM 1315 C C . VAL A 1 166 ? 23.100 -9.940 -25.463 1.00 97.12 166 VAL A C 1
ATOM 1317 O O . VAL A 1 166 ? 24.042 -10.288 -26.168 1.00 97.12 166 VAL A O 1
ATOM 1320 N N . VAL A 1 167 ? 22.230 -10.813 -24.946 1.00 96.56 167 VAL A N 1
ATOM 1321 C CA . VAL A 1 167 ? 22.309 -12.269 -25.169 1.00 96.56 167 VAL A CA 1
ATOM 1322 C C . VAL A 1 167 ? 22.290 -12.582 -26.667 1.00 96.56 167 VAL A C 1
ATOM 1324 O O . VAL A 1 167 ? 23.168 -13.285 -27.163 1.00 96.56 167 VAL A O 1
ATOM 1327 N N . LEU A 1 168 ? 21.364 -11.970 -27.413 1.00 95.81 168 LEU A N 1
ATOM 1328 C CA . LEU A 1 168 ? 21.262 -12.136 -28.863 1.00 95.81 168 LEU A CA 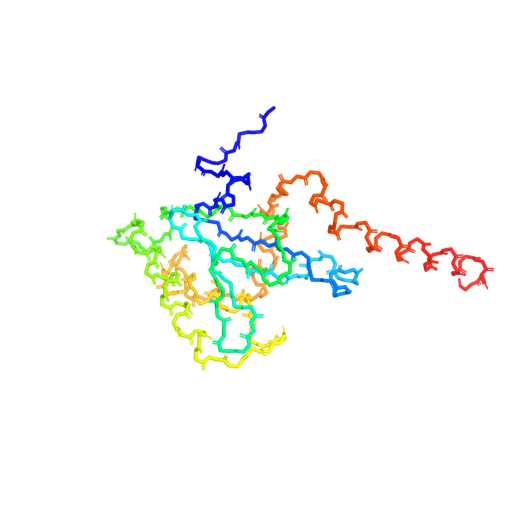1
ATOM 1329 C C . LEU A 1 168 ? 22.491 -11.593 -29.610 1.00 95.81 168 LEU A C 1
ATOM 1331 O O . LEU A 1 168 ? 22.989 -12.252 -30.522 1.00 95.81 168 LEU A O 1
ATOM 1335 N N . ALA A 1 169 ? 23.000 -10.414 -29.236 1.00 95.44 169 ALA A N 1
ATOM 1336 C CA . ALA A 1 169 ? 24.170 -9.805 -29.874 1.00 95.44 169 ALA A CA 1
ATOM 1337 C C . ALA A 1 169 ? 25.459 -10.603 -29.622 1.00 95.44 169 ALA A C 1
ATOM 1339 O O . ALA A 1 169 ? 26.305 -10.709 -30.511 1.00 95.44 169 ALA A O 1
ATOM 1340 N N . LEU A 1 170 ? 25.596 -11.182 -28.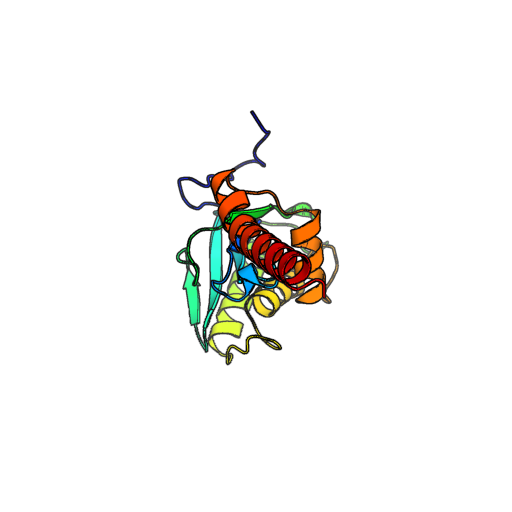427 1.00 94.75 170 LEU A N 1
ATOM 1341 C CA . LEU A 1 170 ? 26.736 -12.012 -28.042 1.00 94.75 170 LEU A CA 1
ATOM 1342 C C . LEU A 1 170 ? 26.597 -13.476 -28.490 1.00 94.75 170 LEU A C 1
ATOM 1344 O O . LEU A 1 170 ? 27.557 -14.230 -28.352 1.00 94.75 170 LEU A O 1
ATOM 1348 N N . LYS A 1 171 ? 25.441 -13.867 -29.053 1.00 85.81 171 LYS A N 1
ATOM 1349 C CA . LYS A 1 171 ? 25.092 -15.258 -29.398 1.00 85.81 171 LYS A CA 1
ATOM 1350 C C . LYS A 1 171 ? 25.288 -16.228 -28.222 1.00 85.81 171 LYS A C 1
ATOM 1352 O O . LYS A 1 171 ? 25.740 -17.356 -28.429 1.00 85.81 171 LYS A O 1
ATOM 1357 N N . LEU A 1 172 ? 25.007 -15.753 -27.010 1.00 67.56 172 LEU A N 1
ATOM 1358 C CA . LEU A 1 172 ? 24.972 -16.579 -25.802 1.00 67.56 172 LEU A CA 1
ATOM 1359 C C . LEU A 1 172 ? 23.704 -17.438 -25.765 1.00 67.56 172 LEU A C 1
ATOM 1361 O O . LEU A 1 172 ? 22.692 -17.029 -26.381 1.00 67.56 172 LEU A O 1
#

Radius of gyration: 17.23 Å; Cα contacts (8 Å, |Δi|>4): 323; chains: 1; bounding box: 47×30×48 Å